Protein AF-I5BVE3-F1 (afdb_monomer_lite)

Organism: NCBI:txid1189611

pLDDT: mean 91.12, std 6.48, range [60.22, 97.44]

Sequence (132 aa):
MTTLECSANSVATVPLISRRSPHTNHPLANNDARDAQVSLSGSVNSRARLESLRVDLDPDRFPRIGVDDLKTALSACRAGGEVSIEATAASAMTEPTTFGAAIFEIGETVRASICAGPPSSGTWRTFKLRSP

Foldseek 3Di:
DWDWDDDPVDIFTQDADLNHDQAFDADPTDPDDPDPVDDRPDDQLRVLLSVLLCVLVPCVVPVDDDPLSVLVSCLDCDPSRGNAAADDPPHDPPDDGDQWDWDWDDDQWIKIWIAGGGRDSPRTDMDTPDHD

Structure (mmCIF, N/CA/C/O backbone):
data_AF-I5BVE3-F1
#
_entry.id   AF-I5BVE3-F1
#
loop_
_atom_site.group_PDB
_atom_site.id
_atom_site.type_symbol
_atom_site.label_atom_id
_atom_site.label_alt_id
_atom_site.label_comp_id
_atom_site.label_asym_id
_atom_site.label_entity_id
_atom_site.label_seq_id
_atom_site.pdbx_PDB_ins_code
_atom_site.Cartn_x
_atom_site.Cartn_y
_atom_site.Cartn_z
_atom_site.occupancy
_atom_site.B_iso_or_equiv
_atom_site.auth_seq_id
_atom_site.auth_comp_id
_atom_site.auth_asym_id
_atom_site.auth_atom_id
_atom_site.pdbx_PDB_model_num
ATOM 1 N N . MET A 1 1 ? -13.492 -10.553 1.354 1.00 70.75 1 MET A N 1
ATOM 2 C CA . MET A 1 1 ? -12.789 -9.457 0.656 1.00 70.75 1 MET A CA 1
ATOM 3 C C . MET A 1 1 ? -11.830 -10.099 -0.325 1.00 70.75 1 MET A C 1
ATOM 5 O O . MET A 1 1 ? -11.237 -11.105 0.043 1.00 70.75 1 MET A O 1
ATOM 9 N N . THR A 1 2 ? -11.725 -9.564 -1.536 1.00 88.94 2 THR A N 1
ATOM 10 C CA . THR A 1 2 ? -10.892 -10.117 -2.612 1.00 88.94 2 THR A CA 1
ATOM 11 C C . THR A 1 2 ? -10.065 -8.981 -3.197 1.00 88.94 2 THR A C 1
ATOM 13 O O . THR A 1 2 ? -10.615 -7.907 -3.433 1.00 88.94 2 THR A O 1
ATOM 16 N N . THR A 1 3 ? -8.774 -9.215 -3.420 1.00 94.94 3 THR A N 1
ATOM 17 C CA . THR A 1 3 ? -7.903 -8.297 -4.162 1.00 94.94 3 THR A CA 1
ATOM 18 C C . THR A 1 3 ? -7.782 -8.800 -5.593 1.00 94.94 3 THR A C 1
ATOM 20 O O . THR A 1 3 ? -7.566 -9.994 -5.809 1.00 94.94 3 THR A O 1
ATOM 23 N N . LEU A 1 4 ? -7.935 -7.902 -6.563 1.00 96.88 4 LEU A N 1
ATOM 24 C CA . LEU A 1 4 ? -7.906 -8.230 -7.985 1.00 96.88 4 LEU A CA 1
ATOM 25 C C . LEU A 1 4 ? -6.782 -7.464 -8.681 1.00 96.88 4 LEU A C 1
ATOM 27 O O . LEU A 1 4 ? -6.610 -6.269 -8.451 1.00 96.88 4 LEU A O 1
ATOM 31 N N . GLU A 1 5 ? -6.061 -8.153 -9.560 1.00 97.44 5 GLU A N 1
ATOM 32 C CA . GLU A 1 5 ? -5.156 -7.560 -10.541 1.00 97.44 5 GLU A CA 1
ATOM 33 C C . GLU A 1 5 ? -5.790 -7.658 -11.924 1.00 97.44 5 GLU A C 1
ATOM 35 O O . GLU A 1 5 ? -6.006 -8.756 -12.445 1.00 97.44 5 GLU A O 1
ATOM 40 N N . CYS A 1 6 ? -6.076 -6.509 -12.526 1.00 95.94 6 CYS A N 1
ATOM 41 C CA . CYS A 1 6 ? -6.727 -6.426 -13.827 1.00 95.94 6 CYS A CA 1
ATOM 42 C C . CYS A 1 6 ? -5.724 -6.015 -14.906 1.00 95.94 6 CYS A C 1
ATOM 44 O O . CYS A 1 6 ? -4.913 -5.112 -14.699 1.00 95.94 6 CYS A O 1
ATOM 46 N N . SER A 1 7 ? -5.831 -6.643 -16.069 1.00 94.00 7 SER A N 1
ATOM 47 C CA . SER A 1 7 ? -5.097 -6.310 -17.285 1.00 94.00 7 SER A CA 1
ATOM 48 C C . SER A 1 7 ? -6.075 -6.133 -18.452 1.00 94.00 7 SER A C 1
ATOM 50 O O . SER A 1 7 ? -7.292 -6.193 -18.268 1.00 94.00 7 SER A O 1
ATOM 52 N N . ALA A 1 8 ? -5.560 -5.903 -19.661 1.00 91.56 8 ALA A N 1
ATOM 53 C CA . ALA A 1 8 ? -6.401 -5.740 -20.845 1.00 91.56 8 ALA A CA 1
ATOM 54 C C . ALA A 1 8 ? -7.226 -7.001 -21.157 1.00 91.56 8 ALA A C 1
ATOM 56 O O . ALA A 1 8 ? -8.387 -6.884 -21.542 1.00 91.56 8 ALA A O 1
ATOM 57 N N . ASN A 1 9 ? -6.641 -8.191 -20.971 1.00 94.38 9 ASN A N 1
ATOM 58 C CA . ASN A 1 9 ? -7.262 -9.456 -21.371 1.00 94.38 9 ASN A CA 1
ATOM 59 C C . ASN A 1 9 ? -7.590 -10.387 -20.200 1.00 94.38 9 ASN A C 1
ATOM 61 O O . ASN A 1 9 ? -8.060 -11.503 -20.423 1.00 94.38 9 ASN A O 1
ATOM 65 N N . SER A 1 10 ? -7.321 -9.986 -18.956 1.00 94.94 10 SER A N 1
ATOM 66 C CA . SER A 1 10 ? -7.497 -10.885 -17.820 1.00 94.94 10 SER A CA 1
ATOM 67 C C . SER A 1 10 ? -7.745 -10.167 -16.498 1.00 94.94 10 SER A C 1
ATOM 69 O O . SER A 1 10 ? -7.413 -8.998 -16.304 1.00 94.94 10 SER A O 1
ATOM 71 N N . VAL A 1 11 ? -8.317 -10.914 -15.559 1.00 96.88 11 VAL A N 1
ATOM 72 C CA . VAL A 1 11 ? -8.421 -10.533 -14.153 1.00 96.88 11 VAL A CA 1
ATOM 73 C C . VAL A 1 11 ? -7.912 -11.710 -13.335 1.00 96.88 11 VAL A C 1
ATOM 75 O O . VAL A 1 11 ? -8.390 -12.832 -13.499 1.00 96.88 11 VAL A O 1
ATOM 78 N N . ALA A 1 12 ? -6.955 -11.458 -12.450 1.00 96.94 12 ALA A N 1
ATOM 79 C CA . ALA A 1 12 ? -6.410 -12.452 -11.537 1.00 96.94 12 ALA A CA 1
ATOM 80 C C . ALA A 1 12 ? -6.756 -12.086 -10.093 1.00 96.94 12 ALA A C 1
ATOM 82 O O . ALA A 1 12 ? -6.790 -10.914 -9.719 1.00 96.94 12 ALA A O 1
ATOM 83 N N . THR A 1 13 ? -7.005 -13.097 -9.264 1.00 97.06 13 THR A N 1
ATOM 84 C CA . THR A 1 13 ? -7.162 -12.900 -7.819 1.00 97.06 13 THR A CA 1
ATOM 85 C C . THR A 1 13 ? -5.799 -12.964 -7.150 1.00 97.06 13 THR A C 1
ATOM 87 O O . THR A 1 13 ? -5.073 -13.940 -7.329 1.00 97.06 13 THR A O 1
ATOM 90 N N . VAL A 1 14 ? -5.474 -11.958 -6.339 1.00 95.81 14 VAL A N 1
ATOM 91 C CA . VAL A 1 14 ? -4.271 -11.980 -5.503 1.00 95.81 14 VAL A CA 1
ATOM 92 C C . VAL A 1 14 ? -4.585 -12.761 -4.222 1.00 95.81 14 VAL A C 1
ATOM 94 O O . VAL A 1 14 ? -5.546 -12.417 -3.522 1.00 95.81 14 VAL A O 1
ATOM 97 N N . PRO A 1 15 ? -3.822 -13.821 -3.900 1.00 91.12 15 PRO A N 1
ATOM 98 C CA . PRO A 1 15 ? -4.061 -14.612 -2.702 1.00 91.12 15 PRO A CA 1
ATOM 99 C C . PRO A 1 15 ? -3.828 -13.781 -1.438 1.00 91.12 15 PRO A C 1
ATOM 101 O O . PRO A 1 15 ? -2.856 -13.034 -1.326 1.00 91.12 15 PRO A O 1
ATOM 104 N N . LEU A 1 16 ? -4.721 -13.944 -0.461 1.00 91.75 16 LEU A N 1
ATOM 105 C CA . LEU A 1 16 ? -4.565 -13.326 0.852 1.00 91.75 16 LEU A CA 1
ATOM 106 C C . LEU A 1 16 ? -3.625 -14.166 1.722 1.00 91.75 16 LEU A C 1
ATOM 108 O O . LEU A 1 16 ? -3.794 -15.379 1.824 1.00 91.75 16 LEU A O 1
ATOM 112 N N . ILE A 1 17 ? -2.722 -13.511 2.445 1.00 88.62 17 ILE A N 1
ATOM 113 C CA . ILE A 1 17 ? -1.896 -14.128 3.488 1.00 88.62 17 ILE A CA 1
ATOM 114 C C . ILE A 1 17 ? -2.494 -13.724 4.831 1.00 88.62 17 ILE A C 1
ATOM 116 O O . ILE A 1 17 ? -2.512 -12.542 5.164 1.00 88.62 17 ILE A O 1
ATOM 120 N N . SER A 1 18 ? -3.054 -14.671 5.587 1.00 89.38 18 SER A N 1
ATOM 121 C CA . SER A 1 18 ? -3.684 -14.386 6.891 1.00 89.38 18 SER A CA 1
ATOM 122 C C . SER A 1 18 ? -4.678 -13.212 6.841 1.00 89.38 18 SER A C 1
ATOM 124 O O . SER A 1 18 ? -4.695 -12.340 7.710 1.00 89.38 18 SER A O 1
ATOM 126 N N . ARG A 1 19 ? -5.514 -13.190 5.788 1.00 90.75 19 ARG A N 1
ATOM 127 C CA . ARG A 1 19 ? -6.494 -12.128 5.465 1.00 90.75 19 ARG A CA 1
ATOM 128 C C . ARG A 1 19 ? -5.893 -10.761 5.086 1.00 90.75 19 ARG A C 1
ATOM 130 O O . ARG A 1 19 ? -6.617 -9.769 5.090 1.00 90.75 19 ARG A O 1
ATOM 137 N N . ARG A 1 20 ? -4.608 -10.697 4.729 1.00 91.88 20 ARG A N 1
ATOM 138 C CA . ARG A 1 20 ? -3.889 -9.487 4.287 1.00 91.88 20 ARG A CA 1
ATOM 139 C C . ARG A 1 20 ? -3.482 -9.618 2.827 1.00 91.88 20 ARG A C 1
ATOM 141 O O . ARG A 1 20 ? -3.245 -10.720 2.347 1.00 91.88 20 ARG A O 1
ATOM 148 N N . SER A 1 21 ? -3.376 -8.489 2.137 1.00 94.31 21 SER A N 1
ATOM 149 C CA . SER A 1 21 ? -2.967 -8.427 0.730 1.00 94.31 21 SER A CA 1
ATOM 150 C C . SER A 1 21 ? -2.091 -7.200 0.473 1.00 94.31 21 SER A C 1
ATOM 152 O O . SER A 1 21 ? -2.541 -6.277 -0.207 1.00 94.31 21 SER A O 1
ATOM 154 N N . PRO A 1 22 ? -0.870 -7.131 1.034 1.00 94.50 22 PRO A N 1
ATOM 155 C CA . PRO A 1 22 ? 0.057 -6.065 0.674 1.00 94.50 22 PRO A CA 1
ATOM 156 C C . PRO A 1 22 ? 0.352 -6.135 -0.831 1.00 94.50 22 PRO A C 1
ATOM 158 O O . PRO A 1 22 ? 0.566 -7.216 -1.380 1.00 94.50 22 PRO A O 1
ATOM 161 N N . HIS A 1 23 ? 0.326 -4.984 -1.500 1.00 96.38 23 HIS A N 1
ATOM 162 C CA . HIS A 1 23 ? 0.492 -4.864 -2.949 1.00 96.38 23 HIS A CA 1
ATOM 163 C C . HIS A 1 23 ? 1.211 -3.553 -3.290 1.00 96.38 23 HIS A C 1
ATOM 165 O O . HIS A 1 23 ? 1.170 -2.608 -2.500 1.00 96.38 23 HIS A O 1
ATOM 171 N N . THR A 1 24 ? 1.902 -3.501 -4.431 1.00 95.75 24 THR A N 1
ATOM 172 C CA . THR A 1 24 ? 2.595 -2.293 -4.910 1.00 95.75 24 THR A CA 1
ATOM 173 C C . THR A 1 24 ? 2.315 -2.023 -6.395 1.00 95.75 24 THR A C 1
ATOM 175 O O . THR A 1 24 ? 1.169 -1.829 -6.776 1.00 95.75 24 THR A O 1
ATOM 178 N N . ASN A 1 25 ? 3.333 -1.914 -7.252 1.00 95.06 25 ASN A N 1
ATOM 179 C CA . ASN A 1 25 ? 3.184 -1.463 -8.641 1.00 95.06 25 ASN A CA 1
ATOM 180 C C . ASN A 1 25 ? 3.584 -2.531 -9.667 1.00 95.06 25 ASN A C 1
ATOM 182 O O . ASN A 1 25 ? 3.813 -2.207 -10.829 1.00 95.06 25 ASN A O 1
ATOM 186 N N . HIS A 1 26 ? 3.684 -3.790 -9.249 1.00 95.31 26 HIS A N 1
ATOM 187 C CA . HIS A 1 26 ? 3.937 -4.922 -10.135 1.00 95.31 26 HIS A CA 1
ATOM 188 C C . HIS A 1 26 ? 2.934 -6.040 -9.858 1.00 95.31 26 HIS A C 1
ATOM 190 O O . HIS A 1 26 ? 2.431 -6.124 -8.732 1.00 95.31 26 HIS A O 1
ATOM 196 N N . PRO A 1 27 ? 2.610 -6.862 -10.868 1.00 96.00 27 PRO A N 1
ATOM 197 C CA . PRO A 1 27 ? 1.695 -7.970 -10.675 1.00 96.00 27 PRO A CA 1
ATOM 198 C C . PRO A 1 27 ? 2.312 -9.051 -9.784 1.00 96.00 27 PRO A C 1
ATOM 200 O O . PRO A 1 27 ? 3.507 -9.341 -9.846 1.00 96.00 27 PRO A O 1
ATOM 203 N N . LEU A 1 28 ? 1.463 -9.654 -8.962 1.00 96.12 28 LEU A N 1
ATOM 204 C CA . LEU A 1 28 ? 1.761 -10.787 -8.094 1.00 96.12 28 LEU A CA 1
ATOM 205 C C . LEU A 1 28 ? 1.067 -12.063 -8.573 1.00 96.12 28 LEU A C 1
ATOM 207 O O . LEU A 1 28 ? 1.522 -13.156 -8.243 1.00 96.12 28 LEU A O 1
ATOM 211 N N . ALA A 1 29 ? -0.039 -11.933 -9.308 1.00 95.62 29 ALA A N 1
ATOM 212 C CA . ALA A 1 29 ? -0.846 -13.054 -9.781 1.00 95.62 29 ALA A CA 1
ATOM 213 C C . ALA A 1 29 ? -1.155 -12.978 -11.283 1.00 95.62 29 ALA A C 1
ATOM 215 O O . ALA A 1 29 ? -1.302 -14.017 -11.929 1.00 95.62 29 ALA A O 1
ATOM 216 N N . ASN A 1 30 ? -1.277 -11.774 -11.844 1.00 94.94 30 ASN A N 1
ATOM 217 C CA . ASN A 1 30 ? -1.599 -11.590 -13.251 1.00 94.94 30 ASN A CA 1
ATOM 218 C C . ASN A 1 30 ? -0.344 -11.683 -14.137 1.00 94.94 30 ASN A C 1
ATOM 220 O O . ASN A 1 30 ? 0.606 -10.926 -13.963 1.00 94.94 30 ASN A O 1
ATOM 224 N N . ASN A 1 31 ? -0.366 -12.587 -15.120 1.00 93.75 31 ASN A N 1
ATOM 225 C CA . ASN A 1 31 ? 0.747 -12.824 -16.043 1.00 93.75 31 ASN A CA 1
ATOM 226 C C . ASN A 1 31 ? 0.470 -12.328 -17.475 1.00 93.75 31 ASN A C 1
ATOM 228 O O . ASN A 1 31 ? 1.180 -12.720 -18.401 1.00 93.75 31 ASN A O 1
ATOM 232 N N . ASP A 1 32 ? -0.562 -11.504 -17.683 1.00 93.81 32 ASP A N 1
ATOM 233 C CA . ASP A 1 32 ? -0.884 -10.920 -18.990 1.00 93.81 32 ASP A CA 1
ATOM 234 C C . ASP A 1 32 ? 0.163 -9.867 -19.378 1.00 93.81 32 ASP A C 1
ATOM 236 O O . ASP A 1 32 ? 0.081 -8.691 -19.017 1.00 93.81 32 ASP A O 1
ATOM 240 N N . ALA A 1 33 ? 1.183 -10.321 -20.102 1.00 90.94 33 ALA A N 1
ATOM 241 C CA . ALA A 1 33 ? 2.185 -9.481 -20.732 1.00 90.94 33 ALA A CA 1
ATOM 242 C C . ALA A 1 33 ? 1.884 -9.332 -22.226 1.00 90.94 33 ALA A C 1
ATOM 244 O O . ALA A 1 33 ? 1.475 -10.280 -22.895 1.00 90.94 33 ALA A O 1
ATOM 245 N N . ARG A 1 34 ? 2.165 -8.143 -22.773 1.00 88.12 34 ARG A N 1
ATOM 246 C CA . ARG A 1 34 ? 2.035 -7.869 -24.215 1.00 88.12 34 ARG A CA 1
ATOM 247 C C . ARG A 1 34 ? 2.890 -8.817 -25.066 1.00 88.12 34 ARG A C 1
ATOM 249 O O . ARG A 1 34 ? 2.480 -9.182 -26.164 1.00 88.12 34 ARG A O 1
ATOM 256 N N . ASP A 1 35 ? 4.066 -9.182 -24.564 1.00 89.69 35 ASP A N 1
ATOM 257 C CA . ASP A 1 35 ? 4.972 -10.168 -25.144 1.00 89.69 35 ASP A CA 1
ATOM 258 C C . ASP A 1 35 ? 5.838 -10.811 -24.044 1.00 89.69 35 ASP A C 1
ATOM 260 O O . ASP A 1 35 ? 5.910 -10.316 -22.918 1.00 89.69 35 ASP A O 1
ATOM 264 N N . ALA A 1 36 ? 6.506 -11.920 -24.373 1.00 87.06 36 ALA A N 1
ATOM 265 C CA . ALA A 1 36 ? 7.312 -12.699 -23.429 1.00 87.06 36 ALA A CA 1
ATOM 266 C C . ALA A 1 36 ? 8.604 -12.003 -22.949 1.00 87.06 36 ALA A C 1
ATOM 268 O O . ALA A 1 36 ? 9.260 -12.515 -22.043 1.00 87.06 36 ALA A O 1
ATOM 269 N N . GLN A 1 37 ? 9.003 -10.877 -23.551 1.00 89.94 37 GLN A N 1
ATOM 270 C CA . GLN A 1 37 ? 10.205 -10.132 -23.162 1.00 89.94 37 GLN A CA 1
ATOM 271 C C . GLN A 1 37 ? 9.908 -9.067 -22.100 1.00 89.94 37 GLN A C 1
ATOM 273 O O . GLN A 1 37 ? 10.821 -8.638 -21.389 1.00 89.94 37 GLN A O 1
ATOM 278 N N . VAL A 1 38 ? 8.647 -8.648 -21.956 1.00 89.06 38 VAL A N 1
ATOM 279 C CA . VAL A 1 38 ? 8.243 -7.711 -20.904 1.00 89.06 38 VAL A CA 1
ATOM 280 C C . VAL A 1 38 ? 8.328 -8.395 -19.542 1.00 89.06 38 VAL A C 1
ATOM 282 O O . VAL A 1 38 ? 7.527 -9.258 -19.188 1.00 89.06 38 VAL A O 1
ATOM 285 N N . SER A 1 39 ? 9.297 -7.967 -18.735 1.00 92.06 39 SER A N 1
ATOM 286 C CA . SER A 1 39 ? 9.427 -8.432 -17.358 1.00 92.06 39 SER A CA 1
ATOM 287 C C . SER A 1 39 ? 8.272 -7.924 -16.494 1.00 92.06 39 SER A C 1
ATOM 289 O O . SER A 1 39 ? 8.134 -6.722 -16.263 1.00 92.06 39 SER A O 1
ATOM 291 N N . LEU A 1 40 ? 7.512 -8.857 -15.923 1.00 94.19 40 LEU A N 1
ATOM 292 C CA . LEU A 1 40 ? 6.452 -8.586 -14.949 1.00 94.19 40 LEU A CA 1
ATOM 293 C C . LEU A 1 40 ? 6.945 -8.559 -13.493 1.00 94.19 40 LEU A C 1
ATOM 295 O O . LEU A 1 40 ? 6.169 -8.307 -12.580 1.00 94.19 40 LEU A O 1
ATOM 299 N N . SER A 1 41 ? 8.244 -8.770 -13.256 1.00 92.44 41 SER A N 1
ATOM 300 C CA . SER A 1 41 ? 8.809 -8.837 -11.896 1.00 92.44 41 SER A CA 1
ATOM 301 C C . SER A 1 41 ? 8.779 -7.508 -11.127 1.00 92.44 41 SER A C 1
ATOM 303 O O . SER A 1 41 ? 9.036 -7.489 -9.925 1.00 92.44 41 SER A O 1
ATOM 305 N N . GLY A 1 42 ? 8.468 -6.394 -11.794 1.00 93.19 42 GLY A N 1
ATOM 306 C CA . GLY A 1 42 ? 8.460 -5.072 -11.182 1.00 93.19 42 GLY A CA 1
ATOM 307 C C . GLY A 1 42 ? 9.842 -4.451 -11.006 1.00 93.19 42 GLY A C 1
ATOM 308 O O . GLY A 1 42 ? 10.883 -5.111 -11.040 1.00 93.19 42 GLY A O 1
ATOM 309 N N . SER A 1 43 ? 9.855 -3.137 -10.779 1.00 92.69 43 SER A N 1
ATOM 310 C CA . SER A 1 43 ? 11.087 -2.426 -10.440 1.00 92.69 43 SER A CA 1
ATOM 311 C C . SER A 1 43 ? 11.652 -2.907 -9.099 1.00 92.69 43 SER A C 1
ATOM 313 O O . SER A 1 43 ? 10.919 -3.396 -8.234 1.00 92.69 43 SER A O 1
ATOM 315 N N . VAL A 1 44 ? 12.964 -2.729 -8.904 1.00 93.44 44 VAL A N 1
ATOM 316 C CA . VAL A 1 44 ? 13.641 -3.020 -7.625 1.00 93.44 44 VAL A CA 1
ATOM 317 C C . VAL A 1 44 ? 12.910 -2.334 -6.465 1.00 93.44 44 VAL A C 1
ATOM 319 O O . VAL A 1 44 ? 12.571 -2.992 -5.485 1.00 93.44 44 VAL A O 1
ATOM 322 N N . ASN A 1 45 ? 12.557 -1.056 -6.628 1.00 92.00 45 ASN A N 1
ATOM 323 C CA . ASN A 1 45 ? 11.861 -0.273 -5.604 1.00 92.00 45 ASN A CA 1
ATOM 324 C C . ASN A 1 45 ? 10.463 -0.824 -5.296 1.00 92.00 45 ASN A C 1
ATOM 326 O O . ASN A 1 45 ? 10.063 -0.881 -4.137 1.00 92.00 45 ASN A O 1
ATOM 330 N N . SER A 1 46 ? 9.711 -1.262 -6.313 1.00 94.44 46 SER A N 1
ATOM 331 C CA . SER A 1 46 ? 8.373 -1.823 -6.096 1.00 94.44 46 SER A CA 1
ATOM 332 C C . SER A 1 46 ? 8.425 -3.137 -5.318 1.00 94.44 46 SER A C 1
ATOM 334 O O . SER A 1 46 ? 7.593 -3.351 -4.434 1.00 94.44 46 SER A O 1
ATOM 336 N N . ARG A 1 47 ? 9.394 -4.006 -5.628 1.00 96.12 47 ARG A N 1
ATOM 337 C CA . ARG A 1 47 ? 9.607 -5.266 -4.903 1.00 96.12 47 ARG A CA 1
ATOM 338 C C . ARG A 1 47 ? 10.042 -5.010 -3.468 1.00 96.12 47 ARG A C 1
ATOM 340 O O . ARG A 1 47 ? 9.481 -5.583 -2.543 1.00 96.12 47 ARG A O 1
ATOM 347 N N . ALA A 1 48 ? 10.983 -4.099 -3.270 1.00 95.44 48 ALA A N 1
ATOM 348 C CA . ALA A 1 48 ? 11.509 -3.840 -1.944 1.00 95.44 48 ALA A CA 1
ATOM 349 C C . ALA A 1 48 ? 10.493 -3.127 -1.028 1.00 95.44 48 ALA A C 1
ATOM 351 O O . ALA A 1 48 ? 10.396 -3.448 0.156 1.00 95.44 48 ALA A O 1
ATOM 352 N N . ARG A 1 49 ? 9.631 -2.256 -1.580 1.00 95.50 49 ARG A N 1
ATOM 353 C CA . ARG A 1 49 ? 8.471 -1.701 -0.859 1.00 95.50 49 ARG A CA 1
ATOM 354 C C . ARG A 1 49 ? 7.453 -2.779 -0.470 1.00 95.50 49 ARG A C 1
ATOM 356 O O . ARG A 1 49 ? 6.854 -2.697 0.598 1.00 95.50 49 ARG A O 1
ATOM 363 N N . LEU A 1 50 ? 7.253 -3.794 -1.311 1.00 96.12 50 LEU A N 1
ATOM 364 C CA . LEU A 1 50 ? 6.375 -4.913 -0.971 1.00 96.12 50 LEU A CA 1
ATOM 365 C C . LEU A 1 50 ? 6.941 -5.730 0.198 1.00 96.12 50 LEU A C 1
ATOM 367 O O . LEU A 1 50 ? 6.204 -6.031 1.132 1.00 96.12 50 LEU A O 1
ATOM 371 N N . GLU A 1 51 ? 8.237 -6.039 0.177 1.00 95.56 51 GLU A N 1
ATOM 372 C CA . GLU A 1 51 ? 8.896 -6.745 1.285 1.00 95.56 51 GLU A CA 1
ATOM 373 C C . GLU A 1 51 ? 8.879 -5.931 2.581 1.00 95.56 51 GLU A C 1
ATOM 375 O O . GLU A 1 51 ? 8.557 -6.454 3.643 1.00 95.56 51 GLU A O 1
ATOM 380 N N . SER A 1 52 ? 9.112 -4.623 2.480 1.00 95.62 52 SER A N 1
ATOM 381 C CA . SER A 1 52 ? 8.928 -3.663 3.568 1.00 95.62 52 SER A CA 1
ATOM 382 C C . SER A 1 52 ? 7.528 -3.805 4.200 1.00 95.62 52 SER A C 1
ATOM 384 O O . SER A 1 52 ? 7.402 -4.114 5.386 1.00 95.62 52 SER A O 1
ATOM 386 N N . LEU A 1 53 ? 6.459 -3.712 3.404 1.00 95.31 53 LEU A N 1
ATOM 387 C CA . LEU A 1 53 ? 5.091 -3.893 3.905 1.00 95.31 53 LEU A CA 1
ATOM 388 C C . LEU A 1 53 ? 4.850 -5.284 4.513 1.00 95.31 53 LEU A C 1
ATOM 390 O O . LEU A 1 53 ? 4.138 -5.391 5.508 1.00 95.31 53 LEU A O 1
ATOM 394 N N . ARG A 1 54 ? 5.427 -6.347 3.940 1.00 94.56 54 ARG A N 1
ATOM 395 C CA . ARG A 1 54 ? 5.297 -7.719 4.462 1.00 94.56 54 ARG A CA 1
ATOM 396 C C . ARG A 1 54 ? 5.931 -7.876 5.839 1.00 94.56 54 ARG A C 1
ATOM 398 O O . ARG A 1 54 ? 5.332 -8.531 6.681 1.00 94.56 54 ARG A O 1
ATOM 405 N N . VAL A 1 55 ? 7.086 -7.256 6.077 1.00 93.00 55 VAL A N 1
ATOM 406 C CA . VAL A 1 55 ? 7.770 -7.298 7.380 1.00 93.00 55 VAL A CA 1
ATOM 407 C C . VAL A 1 55 ? 6.996 -6.524 8.447 1.00 93.00 55 VAL A C 1
ATOM 409 O O . VAL A 1 55 ? 6.866 -6.995 9.577 1.00 93.00 55 VAL A O 1
ATOM 412 N N . ASP A 1 56 ? 6.474 -5.341 8.117 1.00 93.00 56 ASP A N 1
ATOM 413 C CA . ASP A 1 56 ? 5.747 -4.525 9.102 1.00 93.00 56 ASP A CA 1
ATOM 414 C C . ASP A 1 56 ? 4.345 -5.058 9.386 1.00 93.00 56 ASP A C 1
ATOM 416 O O . ASP A 1 56 ? 3.812 -4.846 10.470 1.00 93.00 56 ASP A O 1
ATOM 420 N N . LEU A 1 57 ? 3.752 -5.764 8.423 1.00 93.19 57 LEU A N 1
ATOM 421 C CA . LEU A 1 57 ? 2.417 -6.348 8.528 1.00 93.19 57 LEU A CA 1
ATOM 422 C C . LEU A 1 57 ? 2.471 -7.876 8.605 1.00 93.19 57 LEU A C 1
ATOM 424 O O . LEU A 1 57 ? 1.508 -8.547 8.218 1.00 93.19 57 LEU A O 1
ATOM 428 N N . ASP A 1 58 ? 3.572 -8.423 9.114 1.00 93.38 58 ASP A N 1
ATOM 429 C CA . ASP A 1 58 ? 3.777 -9.859 9.277 1.00 93.38 58 ASP A CA 1
ATOM 430 C C . ASP A 1 58 ? 2.707 -10.444 10.227 1.00 93.38 58 ASP A C 1
ATOM 432 O O . ASP A 1 58 ? 2.556 -9.963 11.359 1.00 93.38 58 ASP A O 1
ATOM 436 N N . PRO A 1 59 ? 1.904 -11.435 9.792 1.00 92.06 59 PRO A N 1
ATOM 437 C CA . PRO A 1 59 ? 0.885 -12.056 10.634 1.00 92.06 59 PRO A CA 1
ATOM 438 C C . PRO A 1 59 ? 1.429 -12.793 11.855 1.00 92.06 59 PRO A C 1
ATOM 440 O O . PRO A 1 59 ? 0.707 -12.857 12.851 1.00 92.06 59 PRO A O 1
ATOM 443 N N . ASP A 1 60 ? 2.664 -13.290 11.814 1.00 91.75 60 ASP A N 1
ATOM 444 C CA . ASP A 1 60 ? 3.256 -14.007 12.944 1.00 91.75 60 ASP A CA 1
ATOM 445 C C . ASP A 1 60 ? 3.680 -13.031 14.049 1.00 91.75 60 ASP A C 1
ATOM 447 O O . ASP A 1 60 ? 3.551 -13.321 15.240 1.00 91.75 60 ASP A O 1
ATOM 451 N N . ARG A 1 61 ? 4.119 -11.828 13.660 1.00 89.75 61 ARG A N 1
ATOM 452 C CA . ARG A 1 61 ? 4.520 -10.760 14.590 1.00 89.75 61 ARG A CA 1
ATOM 453 C C . ARG A 1 61 ? 3.340 -9.928 15.084 1.00 89.75 61 ARG A C 1
ATOM 455 O O . ARG A 1 61 ? 3.311 -9.517 16.242 1.00 89.75 61 ARG A O 1
ATOM 462 N N . PHE A 1 62 ? 2.368 -9.688 14.211 1.00 88.88 62 PHE A N 1
ATOM 463 C CA . PHE A 1 62 ? 1.199 -8.862 14.483 1.00 88.88 62 PHE A CA 1
ATOM 464 C C . PHE A 1 62 ? -0.063 -9.651 14.152 1.00 88.88 62 PHE A C 1
ATOM 466 O O . PHE A 1 62 ? -0.634 -9.420 13.093 1.00 88.88 62 PHE A O 1
ATOM 473 N N . PRO A 1 63 ? -0.557 -10.566 15.003 1.00 86.75 63 PRO A N 1
ATOM 474 C CA . PRO A 1 63 ? -1.739 -11.383 14.693 1.00 86.75 63 PRO A CA 1
ATOM 475 C C . PRO A 1 63 ? -3.015 -10.545 14.512 1.00 86.75 63 PRO A C 1
ATOM 477 O O . PRO A 1 63 ? -3.932 -10.933 13.784 1.00 86.75 63 PRO A O 1
ATOM 480 N N . ARG A 1 64 ? -3.061 -9.357 15.125 1.00 89.94 64 ARG A N 1
ATOM 481 C CA . ARG A 1 64 ? -4.066 -8.315 14.890 1.00 89.94 64 ARG A CA 1
ATOM 482 C C . ARG A 1 64 ? -3.340 -7.027 14.521 1.00 89.94 64 ARG A C 1
ATOM 484 O O . ARG A 1 64 ? -2.353 -6.699 15.165 1.00 89.94 64 ARG A O 1
ATOM 491 N N . ILE A 1 65 ? -3.839 -6.330 13.505 1.00 91.25 65 ILE A N 1
ATOM 492 C CA . ILE A 1 65 ? -3.308 -5.041 13.056 1.00 91.25 65 ILE A CA 1
ATOM 493 C C . ILE A 1 65 ? -4.258 -3.948 13.540 1.00 91.25 65 ILE A C 1
ATOM 495 O O . ILE A 1 65 ? -5.447 -3.977 13.213 1.00 91.25 65 ILE A O 1
ATOM 499 N N . GLY A 1 66 ? -3.733 -3.000 14.310 1.00 92.12 66 GLY A N 1
ATOM 500 C CA . GLY A 1 66 ? -4.407 -1.756 14.650 1.00 92.12 66 GLY A CA 1
ATOM 501 C C . GLY A 1 66 ? -4.106 -0.639 13.648 1.00 92.12 66 GLY A C 1
ATOM 502 O O . GLY A 1 66 ? -3.231 -0.743 12.789 1.00 92.12 66 GLY A O 1
ATOM 503 N N . VAL A 1 67 ? -4.823 0.478 13.781 1.00 93.31 67 VAL A N 1
ATOM 504 C CA . VAL A 1 67 ? -4.596 1.673 12.950 1.00 93.31 67 VAL A CA 1
ATOM 505 C C . VAL A 1 67 ? -3.178 2.213 13.104 1.00 93.31 67 VAL A C 1
ATOM 507 O O . VAL A 1 67 ? -2.581 2.628 12.117 1.00 93.31 67 VAL A O 1
ATOM 510 N N . ASP A 1 68 ? -2.621 2.212 14.313 1.00 92.38 68 ASP A N 1
ATOM 511 C CA . ASP A 1 68 ? -1.289 2.779 14.543 1.00 92.38 68 ASP A CA 1
ATOM 512 C C . ASP A 1 68 ? -0.169 1.903 13.958 1.00 92.38 68 ASP A C 1
ATOM 514 O O . ASP A 1 68 ? 0.834 2.436 13.475 1.00 92.38 68 ASP A O 1
ATOM 518 N N . ASP A 1 69 ? -0.378 0.585 13.867 1.00 93.12 69 ASP A N 1
ATOM 519 C CA . ASP A 1 69 ? 0.514 -0.316 13.128 1.00 93.12 69 ASP A CA 1
ATOM 520 C C . ASP A 1 69 ? 0.498 0.026 11.629 1.00 93.12 69 ASP A C 1
ATOM 522 O O . ASP A 1 69 ? 1.548 0.148 10.999 1.00 93.12 69 ASP A O 1
ATOM 526 N N . LEU A 1 70 ? -0.692 0.274 11.060 1.00 95.00 70 LEU A N 1
ATOM 527 C CA . LEU A 1 70 ? -0.835 0.701 9.662 1.00 95.00 70 LEU A CA 1
ATOM 528 C C . LEU A 1 70 ? -0.193 2.066 9.410 1.00 95.00 70 LEU A C 1
ATOM 530 O O . LEU A 1 70 ? 0.493 2.235 8.406 1.00 95.00 70 LEU A O 1
ATOM 534 N N . LYS A 1 71 ? -0.375 3.040 10.312 1.00 95.25 71 LYS A N 1
ATOM 535 C CA . LYS A 1 71 ? 0.295 4.345 10.207 1.00 95.25 71 LYS A CA 1
ATOM 536 C C . LYS A 1 71 ? 1.810 4.181 10.219 1.00 95.25 71 LYS A C 1
ATOM 538 O O . LYS A 1 71 ? 2.484 4.835 9.428 1.00 95.25 71 LYS A O 1
ATOM 543 N N . THR A 1 72 ? 2.333 3.305 11.076 1.00 92.75 72 THR A N 1
ATOM 544 C CA . THR A 1 72 ? 3.770 3.012 11.164 1.00 92.75 72 THR A CA 1
ATOM 545 C C . THR A 1 72 ? 4.281 2.390 9.867 1.00 92.75 72 THR A C 1
ATOM 547 O O . THR A 1 72 ? 5.224 2.918 9.283 1.00 92.75 72 THR A O 1
ATOM 550 N N . ALA A 1 73 ? 3.612 1.348 9.363 1.00 94.56 73 ALA A N 1
ATOM 551 C CA . ALA A 1 73 ? 3.977 0.691 8.108 1.00 94.56 73 ALA A CA 1
ATOM 552 C C . ALA A 1 73 ? 3.930 1.655 6.908 1.00 94.56 73 ALA A C 1
ATOM 554 O O . ALA A 1 73 ? 4.816 1.650 6.055 1.00 94.56 73 ALA A O 1
ATOM 555 N N . LEU A 1 74 ? 2.916 2.525 6.853 1.00 95.25 74 LEU A N 1
ATOM 556 C CA . LEU A 1 74 ? 2.789 3.532 5.798 1.00 95.25 74 LEU A CA 1
ATOM 557 C C . LEU A 1 74 ? 3.836 4.645 5.911 1.00 95.25 74 LEU A C 1
ATOM 559 O O . LEU A 1 74 ? 4.208 5.205 4.886 1.00 95.25 74 LEU A O 1
ATOM 563 N N . SER A 1 75 ? 4.335 4.930 7.117 1.00 94.12 75 SER A N 1
ATOM 564 C CA . SER A 1 75 ? 5.379 5.934 7.381 1.00 94.12 75 SER A CA 1
ATOM 565 C C . SER A 1 75 ? 6.807 5.384 7.230 1.00 94.12 75 SER A C 1
ATOM 567 O O . SER A 1 75 ? 7.766 6.054 7.603 1.00 94.12 75 SER A O 1
ATOM 569 N N . ALA A 1 76 ? 6.984 4.155 6.732 1.00 92.25 76 ALA A N 1
ATOM 570 C CA . ALA A 1 76 ? 8.302 3.537 6.634 1.00 92.25 76 ALA A CA 1
ATOM 571 C C . ALA A 1 76 ? 9.177 4.221 5.561 1.00 92.25 76 ALA A C 1
ATOM 573 O O . ALA A 1 76 ? 8.896 4.118 4.366 1.00 92.25 76 ALA A O 1
ATOM 574 N N . CYS A 1 77 ? 10.279 4.846 5.992 1.00 88.75 77 CYS A N 1
ATOM 575 C CA . CYS A 1 77 ? 11.273 5.531 5.141 1.00 88.75 77 CYS A CA 1
ATOM 576 C C . CYS A 1 77 ? 12.607 4.763 5.035 1.00 88.75 77 CYS A C 1
ATOM 578 O O . CYS A 1 77 ? 13.669 5.355 4.853 1.00 88.75 77 CYS A O 1
ATOM 580 N N . ARG A 1 78 ? 12.596 3.440 5.241 1.00 85.44 78 ARG A N 1
ATOM 581 C CA . ARG A 1 78 ? 13.822 2.625 5.244 1.00 85.44 78 ARG A CA 1
ATOM 582 C C . ARG A 1 78 ? 14.436 2.525 3.846 1.00 85.44 78 ARG A C 1
ATOM 584 O O . ARG A 1 78 ? 13.724 2.222 2.891 1.00 85.44 78 ARG A O 1
ATOM 591 N N . ALA A 1 79 ? 15.752 2.734 3.775 1.00 83.50 79 ALA A N 1
ATOM 592 C CA . ALA A 1 79 ? 16.518 2.746 2.533 1.00 83.50 79 ALA A CA 1
ATOM 593 C C . ALA A 1 79 ? 16.290 1.472 1.706 1.00 83.50 79 ALA A C 1
ATOM 595 O O . ALA A 1 79 ? 16.480 0.362 2.211 1.00 83.50 79 ALA A O 1
ATOM 596 N N . GLY A 1 80 ? 15.903 1.635 0.441 1.00 82.19 80 GLY A N 1
ATOM 597 C CA . GLY A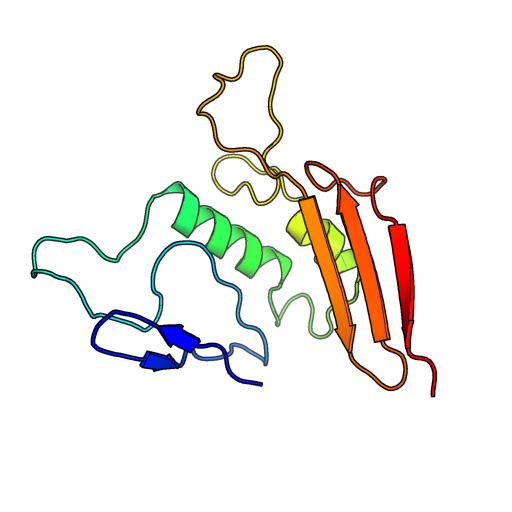 1 80 ? 15.635 0.518 -0.463 1.00 82.19 80 GLY A CA 1
ATOM 598 C C . GLY A 1 80 ? 14.383 -0.270 -0.088 1.00 82.19 80 GLY A C 1
ATOM 599 O O . GLY A 1 80 ? 14.344 -1.471 -0.300 1.00 82.19 80 GLY A O 1
ATOM 600 N N . GLY A 1 81 ? 13.377 0.377 0.491 1.00 88.12 81 GLY A N 1
ATOM 601 C CA . GLY A 1 81 ? 12.119 -0.219 0.946 1.00 88.12 81 GLY A CA 1
ATOM 602 C C . GLY A 1 81 ? 11.087 0.836 1.346 1.00 88.12 81 GLY A C 1
ATOM 603 O O . GLY A 1 81 ? 10.181 0.559 2.134 1.00 88.12 81 GLY A O 1
ATOM 604 N N . GLU A 1 82 ? 11.241 2.053 0.836 1.00 92.75 82 GLU A N 1
ATOM 605 C CA . GLU A 1 82 ? 10.497 3.238 1.226 1.00 92.75 82 GLU A CA 1
ATOM 606 C C . GLU A 1 82 ? 9.031 3.103 0.801 1.00 92.75 82 GLU A C 1
ATOM 608 O O . GLU A 1 82 ? 8.697 2.944 -0.383 1.00 92.75 82 GLU A O 1
ATOM 613 N N . VAL A 1 83 ? 8.145 3.165 1.792 1.00 94.00 83 VAL A N 1
ATOM 614 C CA . VAL A 1 83 ? 6.694 3.266 1.608 1.00 94.00 83 VAL A CA 1
ATOM 615 C C . VAL A 1 83 ? 6.288 4.739 1.608 1.00 94.00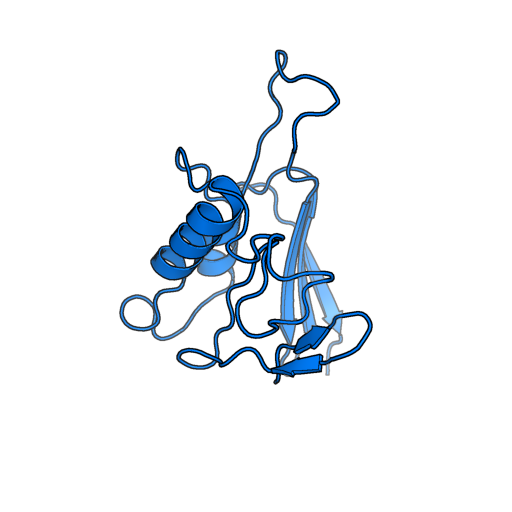 83 VAL A C 1
ATOM 617 O O . VAL A 1 83 ? 5.534 5.175 0.736 1.00 94.00 83 VAL A O 1
ATOM 620 N N . SER A 1 84 ? 6.846 5.513 2.540 1.00 93.81 84 SER A N 1
ATOM 621 C CA . SER A 1 84 ? 6.760 6.971 2.560 1.00 93.81 84 SER A CA 1
ATOM 622 C C . SER A 1 84 ? 7.984 7.553 1.861 1.00 93.81 84 SER A C 1
ATOM 624 O O . SER A 1 84 ? 9.114 7.281 2.263 1.00 93.81 84 SER A O 1
ATOM 626 N N . ILE A 1 85 ? 7.767 8.311 0.785 1.00 91.25 85 ILE A N 1
ATOM 627 C CA . ILE A 1 85 ? 8.838 8.946 0.016 1.00 91.25 85 ILE A CA 1
ATOM 628 C C . ILE A 1 85 ? 8.724 10.457 0.176 1.00 91.25 85 ILE A C 1
ATOM 630 O O . ILE A 1 85 ? 7.812 11.088 -0.367 1.00 91.25 85 ILE A O 1
ATOM 634 N N . GLU A 1 86 ? 9.664 11.031 0.916 1.00 88.75 86 GLU A N 1
ATOM 635 C CA . GLU A 1 86 ? 9.765 12.469 1.140 1.00 88.75 86 GLU A CA 1
ATOM 636 C C . GLU A 1 86 ? 10.566 13.139 0.023 1.00 88.75 86 GLU A C 1
ATOM 638 O O . GLU A 1 86 ? 11.663 12.701 -0.321 1.00 88.75 86 GLU A O 1
ATOM 643 N N . ALA A 1 87 ? 10.021 14.217 -0.542 1.00 84.44 87 ALA A N 1
ATOM 644 C CA . ALA A 1 87 ? 10.781 15.075 -1.438 1.00 84.44 87 ALA A CA 1
ATOM 645 C C . ALA A 1 87 ? 11.757 15.932 -0.622 1.00 84.44 87 ALA A C 1
ATOM 647 O O . ALA A 1 87 ? 11.395 16.495 0.412 1.00 84.44 87 ALA A O 1
ATOM 648 N N . THR A 1 88 ? 12.983 16.075 -1.114 1.00 82.75 88 THR A N 1
ATOM 649 C CA . THR A 1 88 ? 13.970 16.993 -0.533 1.00 82.75 88 THR A CA 1
ATOM 650 C C . THR A 1 88 ? 14.063 18.269 -1.363 1.00 82.75 88 THR A C 1
ATOM 652 O O . THR A 1 88 ? 13.617 18.313 -2.507 1.00 82.75 88 THR A O 1
ATOM 655 N N . ALA A 1 89 ? 14.704 19.312 -0.830 1.00 83.56 89 ALA A N 1
ATOM 656 C CA . ALA A 1 89 ? 14.976 20.531 -1.599 1.00 83.56 89 ALA A CA 1
ATOM 657 C C . ALA A 1 89 ? 15.844 20.282 -2.853 1.00 83.56 89 ALA A C 1
ATOM 659 O O . ALA A 1 89 ? 15.866 21.115 -3.755 1.00 83.56 89 ALA A O 1
ATOM 660 N N . ALA A 1 90 ? 16.555 19.151 -2.906 1.00 87.06 90 ALA A N 1
ATOM 661 C CA . ALA A 1 90 ? 17.369 18.735 -4.043 1.00 87.06 90 ALA A CA 1
ATOM 662 C C . ALA A 1 90 ? 16.630 17.792 -5.011 1.00 87.06 90 ALA A C 1
ATOM 664 O O . ALA A 1 90 ? 17.171 17.479 -6.071 1.00 87.06 90 ALA A O 1
ATOM 665 N N . SER A 1 91 ? 15.424 17.330 -4.664 1.00 85.88 91 SER A N 1
ATOM 666 C CA . SER A 1 91 ? 14.673 16.375 -5.478 1.00 85.88 91 SER A CA 1
ATOM 667 C C . SER A 1 91 ? 14.220 17.001 -6.793 1.00 85.88 91 SER A C 1
ATOM 669 O O . SER A 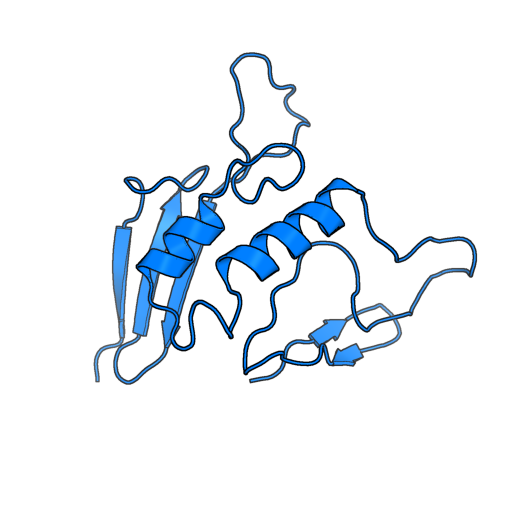1 91 ? 13.641 18.090 -6.820 1.00 85.88 91 SER A O 1
ATOM 671 N N . ALA A 1 92 ? 14.454 16.296 -7.901 1.00 87.44 92 ALA A N 1
ATOM 672 C CA . ALA A 1 92 ? 13.923 16.714 -9.192 1.00 87.44 92 ALA A CA 1
ATOM 673 C C . ALA A 1 92 ? 12.387 16.636 -9.190 1.00 87.44 92 ALA A C 1
ATOM 675 O O . ALA A 1 92 ? 11.799 15.770 -8.548 1.00 87.44 92 ALA A O 1
ATOM 676 N N . MET A 1 93 ? 11.719 17.484 -9.979 1.00 82.94 93 MET A N 1
ATOM 677 C CA . MET A 1 93 ? 10.247 17.490 -10.073 1.00 82.94 93 MET A CA 1
ATOM 678 C C . MET A 1 93 ? 9.643 16.151 -10.528 1.00 82.94 93 MET A C 1
ATOM 680 O O . MET A 1 93 ? 8.459 15.906 -10.320 1.00 82.94 93 MET A O 1
ATOM 684 N N . THR A 1 94 ? 10.436 15.308 -11.188 1.00 85.81 94 THR A N 1
ATOM 685 C CA . THR A 1 94 ? 10.029 13.986 -11.677 1.00 85.81 94 THR A CA 1
ATOM 686 C C . THR A 1 94 ? 10.301 12.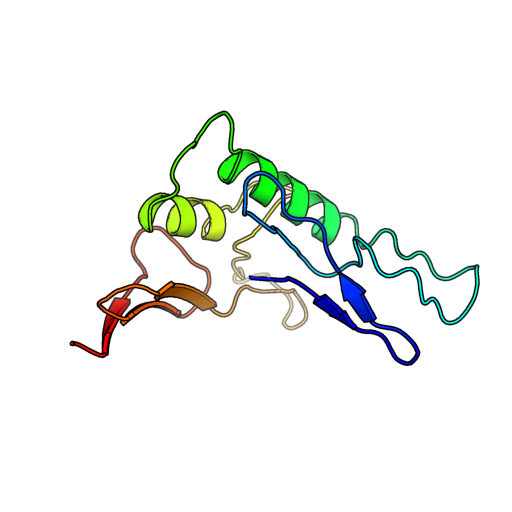865 -10.679 1.00 85.81 94 THR A C 1
ATOM 688 O O . THR A 1 94 ? 9.950 11.718 -10.958 1.00 85.81 94 THR A O 1
ATOM 691 N N . GLU A 1 95 ? 10.964 13.148 -9.555 1.00 86.25 95 GLU A N 1
ATOM 692 C CA . GLU A 1 95 ? 11.184 12.136 -8.529 1.00 86.25 95 GLU A CA 1
ATOM 693 C C . GLU A 1 95 ? 9.855 11.762 -7.860 1.00 86.25 95 GLU A C 1
ATOM 695 O O . GLU A 1 95 ? 9.047 12.639 -7.541 1.00 86.25 95 GLU A O 1
ATOM 700 N N . PRO A 1 96 ? 9.594 10.462 -7.645 1.00 87.12 96 PRO A N 1
ATOM 701 C CA . PRO A 1 96 ? 8.403 10.034 -6.930 1.00 87.12 96 PRO A CA 1
ATOM 702 C C . PRO A 1 96 ? 8.360 10.629 -5.520 1.00 87.12 96 PRO A C 1
ATOM 704 O O . PRO A 1 96 ? 9.358 10.609 -4.809 1.00 87.12 96 PRO A O 1
ATOM 707 N N . THR A 1 97 ? 7.185 11.075 -5.083 1.00 90.94 97 THR A N 1
ATOM 708 C CA . THR A 1 97 ? 6.930 11.458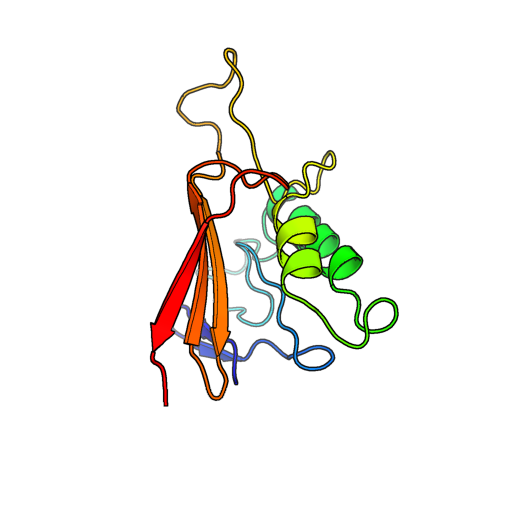 -3.690 1.00 90.94 97 THR A CA 1
ATOM 709 C C . THR A 1 97 ? 5.570 10.935 -3.245 1.00 90.94 97 THR A C 1
ATOM 711 O O . THR A 1 97 ? 4.633 10.833 -4.046 1.00 90.94 97 THR A O 1
ATOM 714 N N . THR A 1 98 ? 5.447 10.578 -1.969 1.00 93.19 98 THR A N 1
ATOM 715 C CA . THR A 1 98 ? 4.163 10.182 -1.394 1.00 93.19 98 THR A CA 1
ATOM 716 C C . THR A 1 98 ? 3.326 11.432 -1.146 1.00 93.19 98 THR A C 1
ATOM 718 O O . THR A 1 98 ? 3.597 12.211 -0.241 1.00 93.19 98 THR A O 1
ATOM 721 N N . PHE A 1 99 ? 2.275 11.630 -1.942 1.00 92.38 99 PHE A N 1
ATOM 722 C CA . PHE A 1 99 ? 1.402 12.804 -1.812 1.00 92.38 99 PHE A CA 1
ATOM 723 C C . PHE A 1 99 ? 0.435 12.721 -0.620 1.00 92.38 99 PHE A C 1
ATOM 725 O O . PHE A 1 99 ? -0.167 13.725 -0.239 1.00 92.38 99 PHE A O 1
ATOM 732 N N . GLY A 1 100 ? 0.232 11.529 -0.061 1.00 94.44 100 GLY A N 1
ATOM 733 C CA . GLY A 1 100 ? -0.725 11.291 1.008 1.00 94.44 100 GLY A CA 1
ATOM 734 C C . GLY A 1 100 ? -0.905 9.813 1.315 1.00 94.44 100 GLY A C 1
ATOM 735 O O . GLY A 1 100 ? -0.447 8.940 0.577 1.00 94.44 100 GLY A O 1
ATOM 736 N N . ALA A 1 101 ? -1.607 9.542 2.409 1.00 96.50 101 ALA A N 1
ATOM 737 C CA . ALA A 1 101 ? -1.989 8.199 2.811 1.00 96.50 101 ALA A CA 1
ATOM 738 C C . ALA A 1 101 ? -3.371 8.205 3.470 1.00 96.50 101 ALA A C 1
ATOM 740 O O . ALA A 1 101 ? -3.787 9.198 4.071 1.00 96.50 101 ALA A O 1
ATOM 741 N N . ALA A 1 102 ? -4.083 7.085 3.363 1.00 96.50 102 ALA A N 1
ATOM 742 C CA . ALA A 1 102 ? -5.395 6.912 3.966 1.00 96.50 102 ALA A CA 1
ATOM 743 C C . ALA A 1 102 ? -5.541 5.509 4.559 1.00 96.50 102 ALA A C 1
ATOM 745 O O . ALA A 1 102 ? -5.109 4.522 3.967 1.00 96.50 102 ALA A O 1
ATOM 746 N N . ILE A 1 103 ? -6.184 5.436 5.720 1.00 96.69 103 ILE A N 1
ATOM 747 C CA . ILE A 1 103 ? -6.570 4.200 6.395 1.00 96.69 103 ILE A CA 1
ATOM 748 C C . ILE A 1 103 ? -8.076 4.255 6.605 1.00 96.69 103 ILE A C 1
ATOM 750 O O . ILE A 1 103 ? -8.586 5.233 7.152 1.00 96.69 103 ILE A O 1
ATOM 754 N N . PHE A 1 104 ? -8.777 3.201 6.193 1.00 95.75 104 PHE A N 1
ATOM 755 C CA . PHE A 1 104 ? -10.216 3.065 6.389 1.00 95.75 104 PHE A CA 1
ATOM 756 C C . PHE A 1 104 ? -10.502 1.920 7.354 1.00 95.75 104 PHE A C 1
ATOM 758 O O . PHE A 1 104 ? -10.169 0.768 7.082 1.00 95.75 104 PHE A O 1
ATOM 765 N N . GLU A 1 105 ? -11.154 2.237 8.467 1.00 94.88 105 GLU A N 1
ATOM 766 C CA . GLU A 1 105 ? -11.696 1.246 9.391 1.00 94.88 105 GLU A CA 1
ATOM 767 C C . GLU A 1 105 ? -13.160 1.008 9.023 1.00 94.88 105 GLU A C 1
ATOM 769 O O . GLU A 1 105 ? -13.988 1.918 9.127 1.00 94.88 105 GLU A O 1
ATOM 774 N N . ILE A 1 106 ? -13.475 -0.205 8.563 1.00 92.31 106 ILE A N 1
ATOM 775 C CA . ILE A 1 106 ? -14.822 -0.589 8.130 1.00 92.31 106 ILE A CA 1
ATOM 776 C C . ILE A 1 106 ? -15.382 -1.601 9.134 1.00 92.31 106 ILE A C 1
ATOM 778 O O . ILE A 1 106 ? -15.029 -2.778 9.107 1.00 92.31 106 ILE A O 1
ATOM 782 N N . GLY A 1 107 ? -16.256 -1.130 10.022 1.00 89.38 107 GLY A N 1
ATOM 783 C CA . GLY A 1 107 ? -17.001 -1.946 10.982 1.00 89.38 107 GLY A CA 1
ATOM 784 C C . GLY A 1 107 ? -18.389 -1.354 11.227 1.00 89.38 107 GLY A C 1
ATOM 785 O O . GLY A 1 107 ? -18.987 -0.786 10.316 1.00 89.38 107 GLY A O 1
ATOM 786 N N . GLU A 1 108 ? -18.892 -1.437 12.462 1.00 88.81 108 GLU A N 1
ATOM 787 C CA . GLU A 1 108 ? -20.155 -0.782 12.859 1.00 88.81 108 GLU A CA 1
ATOM 788 C C . GLU A 1 108 ? -20.112 0.740 12.658 1.00 88.81 108 GLU A C 1
ATOM 790 O O . GLU A 1 108 ? -21.091 1.372 12.274 1.00 88.81 108 GLU A O 1
ATOM 795 N N . THR A 1 109 ? -18.944 1.332 12.900 1.00 90.94 109 THR A N 1
ATOM 796 C CA . THR A 1 109 ? -18.622 2.713 12.544 1.00 90.94 109 THR A CA 1
ATOM 797 C C . THR A 1 109 ? -17.618 2.694 11.400 1.00 90.94 109 THR A C 1
ATOM 799 O O . THR A 1 109 ? -16.678 1.901 11.422 1.00 90.94 109 THR A O 1
ATOM 802 N N . VAL A 1 110 ? -17.776 3.608 10.440 1.00 94.69 110 VAL A N 1
ATOM 803 C CA . VAL A 1 110 ? -16.762 3.840 9.403 1.00 94.69 110 VAL A CA 1
ATOM 804 C C . VAL A 1 110 ? -15.906 5.033 9.805 1.00 94.69 110 VAL A C 1
ATOM 806 O O . VAL A 1 110 ? -16.433 6.130 10.031 1.00 94.69 110 VAL A O 1
ATOM 809 N N . ARG A 1 111 ? -14.589 4.831 9.882 1.00 96.69 111 ARG A N 1
ATOM 810 C CA . ARG A 1 111 ? -13.609 5.893 10.148 1.00 96.69 111 ARG A CA 1
ATOM 811 C C . ARG A 1 111 ? -12.583 5.964 9.029 1.00 96.69 111 ARG A C 1
ATOM 813 O O . ARG A 1 111 ? -12.246 4.949 8.427 1.00 96.69 111 ARG A O 1
ATOM 820 N N . ALA A 1 112 ? -12.087 7.167 8.777 1.00 96.88 112 ALA A N 1
ATOM 821 C CA . ALA A 1 112 ? -10.967 7.402 7.882 1.00 96.88 112 ALA A CA 1
ATOM 822 C C . ALA A 1 112 ? -9.883 8.187 8.616 1.00 96.88 112 ALA A C 1
ATOM 824 O O . ALA A 1 112 ? -10.157 9.272 9.125 1.00 96.88 112 ALA A O 1
ATOM 825 N N . SER A 1 113 ? -8.661 7.667 8.650 1.00 96.81 113 SER A N 1
ATOM 826 C CA . SER A 1 113 ? -7.471 8.427 9.030 1.00 96.81 113 SER A CA 1
ATOM 827 C C . SER A 1 113 ? -6.732 8.833 7.762 1.00 96.81 113 SER A C 1
ATOM 829 O O . SER A 1 113 ? -6.375 7.973 6.964 1.00 96.81 113 SER A O 1
ATOM 831 N N . ILE A 1 114 ? -6.514 10.131 7.565 1.00 96.62 114 ILE A N 1
ATOM 832 C CA . ILE A 1 114 ? -5.923 10.699 6.349 1.00 96.62 114 ILE A CA 1
ATOM 833 C C . ILE A 1 114 ? -4.685 11.515 6.720 1.00 96.62 114 ILE A C 1
ATOM 835 O O . ILE A 1 114 ? -4.723 12.307 7.663 1.00 96.62 114 ILE A O 1
ATOM 839 N N . CYS A 1 115 ? -3.616 11.345 5.950 1.00 95.38 115 CYS A N 1
ATOM 840 C CA . CYS A 1 115 ? -2.428 12.186 5.952 1.00 95.38 115 CYS A CA 1
ATOM 841 C C . CYS A 1 115 ? -2.282 12.860 4.582 1.00 95.38 115 CYS A C 1
ATOM 843 O O . CYS A 1 115 ? -2.335 12.183 3.554 1.00 95.38 115 CYS A O 1
ATOM 845 N N . ALA A 1 116 ? -2.086 14.179 4.575 1.00 91.88 116 ALA A N 1
ATOM 846 C CA . ALA A 1 116 ? -1.690 14.928 3.386 1.00 91.88 116 ALA A CA 1
ATOM 847 C C . ALA A 1 116 ? -0.165 15.099 3.386 1.00 91.88 116 ALA A C 1
ATOM 849 O O . ALA A 1 116 ? 0.401 15.536 4.387 1.00 91.88 116 ALA A O 1
ATOM 850 N N . GLY A 1 117 ? 0.481 14.763 2.273 1.00 89.62 117 GLY A N 1
ATOM 851 C CA . GLY A 1 117 ? 1.932 14.629 2.174 1.00 89.62 117 GLY A CA 1
ATOM 852 C C . GLY A 1 117 ? 2.448 13.269 2.663 1.00 89.62 117 GLY A C 1
ATOM 853 O O . GLY A 1 117 ? 1.650 12.398 3.041 1.00 89.62 117 GLY A O 1
ATOM 854 N N . PRO A 1 118 ? 3.777 13.077 2.655 1.00 90.62 118 PRO A N 1
ATOM 855 C CA . PRO A 1 118 ? 4.399 11.842 3.104 1.00 90.62 118 PRO A CA 1
ATOM 856 C C . PRO A 1 118 ? 3.979 11.531 4.549 1.00 90.62 118 PRO A C 1
ATOM 858 O O . PRO A 1 118 ? 4.110 12.392 5.426 1.00 90.62 118 PRO A O 1
ATOM 861 N N . PRO A 1 119 ? 3.406 10.346 4.817 1.00 89.50 119 PRO A N 1
ATOM 862 C CA . PRO A 1 119 ? 2.984 9.987 6.159 1.00 89.50 119 PRO A CA 1
ATOM 863 C C . PRO A 1 119 ? 4.167 9.959 7.125 1.00 89.50 119 PRO A C 1
ATOM 865 O O . PRO A 1 119 ? 5.208 9.362 6.852 1.00 89.50 119 PRO A O 1
ATOM 868 N N . SER A 1 120 ? 3.951 10.591 8.275 1.00 82.56 120 SER A N 1
ATOM 869 C CA . SER A 1 120 ? 4.753 10.460 9.485 1.00 82.56 120 SER A CA 1
ATOM 870 C C . SER A 1 120 ? 3.807 10.217 10.665 1.00 82.56 120 SER A C 1
ATOM 872 O O . SER A 1 120 ? 2.582 10.316 10.537 1.00 82.56 120 SER A O 1
ATOM 874 N N . SER A 1 121 ? 4.333 9.888 11.843 1.00 62.94 121 SER A N 1
ATOM 875 C CA . SER A 1 121 ? 3.500 9.562 13.009 1.00 62.94 121 SER A CA 1
ATOM 876 C C . SER A 1 121 ? 2.577 10.710 13.461 1.00 62.94 121 SER A C 1
ATOM 878 O O . SER A 1 121 ? 1.537 10.447 14.064 1.00 62.94 121 SER A O 1
ATOM 880 N N . GLY A 1 122 ? 2.902 11.969 13.137 1.00 64.69 122 GLY A N 1
ATOM 881 C CA . GLY A 1 122 ? 2.190 13.161 13.618 1.00 64.69 122 GLY A CA 1
ATOM 882 C C . GLY A 1 122 ? 1.194 13.809 12.648 1.00 64.69 122 GLY A C 1
ATOM 883 O O . GLY A 1 122 ? 0.517 14.760 13.032 1.00 64.69 122 GLY A O 1
ATOM 884 N N . THR A 1 123 ? 1.083 13.346 11.402 1.00 82.88 123 THR A N 1
ATOM 885 C CA . THR A 1 123 ? 0.387 14.089 10.326 1.00 82.88 123 THR A CA 1
ATOM 886 C C . THR A 1 123 ? -1.038 13.611 10.027 1.00 82.88 123 THR A C 1
ATOM 888 O O . THR A 1 123 ? -1.679 14.079 9.084 1.00 82.88 123 THR A O 1
ATOM 891 N N . TRP A 1 124 ? -1.572 12.701 10.843 1.00 94.31 124 TRP A N 1
ATOM 892 C CA . TRP A 1 124 ? -2.861 12.053 10.602 1.00 94.31 124 TRP A CA 1
ATOM 893 C C . TRP A 1 124 ? -4.040 12.823 11.198 1.00 94.31 124 TRP A C 1
ATOM 895 O O . TRP A 1 124 ? -4.043 13.191 12.371 1.00 94.31 124 TRP A O 1
ATOM 905 N N . ARG A 1 125 ? -5.105 12.978 10.409 1.00 94.75 125 ARG A N 1
ATOM 906 C CA . ARG A 1 125 ? -6.421 13.443 10.867 1.00 94.75 125 ARG A CA 1
ATOM 907 C C . ARG A 1 125 ? -7.441 12.327 10.735 1.00 94.75 125 ARG A C 1
ATOM 909 O O . ARG A 1 125 ? -7.514 11.692 9.687 1.00 94.75 125 ARG A O 1
ATOM 916 N N . THR A 1 126 ? -8.243 12.111 11.774 1.00 95.19 126 THR A N 1
ATOM 917 C CA . THR A 1 126 ? -9.271 11.063 11.784 1.00 95.19 126 THR A CA 1
ATOM 918 C C . T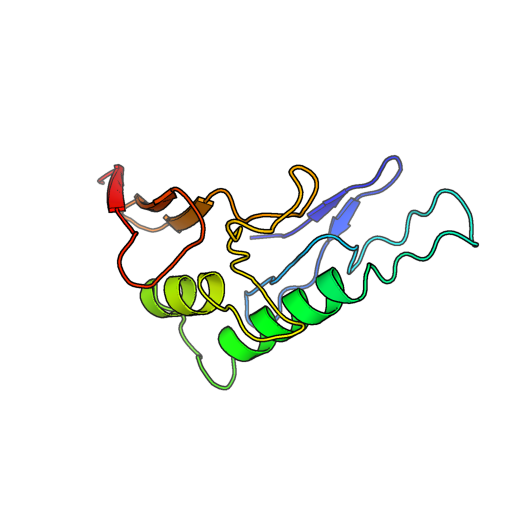HR A 1 126 ? -10.666 11.660 11.678 1.00 95.19 126 THR A C 1
ATOM 920 O O . THR A 1 126 ? -11.022 12.576 12.415 1.00 95.19 126 THR A O 1
ATOM 923 N N . PHE A 1 127 ? -11.467 11.091 10.785 1.00 94.75 127 PHE A N 1
ATOM 924 C CA . PHE A 1 127 ? -12.840 11.477 10.503 1.00 94.75 127 PHE A CA 1
ATOM 925 C C . PHE A 1 127 ? -13.767 10.295 10.764 1.00 94.75 127 PHE A C 1
ATOM 927 O O . PHE A 1 127 ? -13.476 9.162 10.375 1.00 94.75 127 PHE A O 1
ATOM 934 N N . LYS A 1 128 ? -14.915 10.559 11.388 1.00 94.81 128 LYS A N 1
ATOM 935 C CA . LYS A 1 128 ? -16.017 9.598 11.465 1.00 94.81 128 LYS A CA 1
ATOM 936 C C . LYS A 1 128 ? -16.915 9.824 10.250 1.00 94.81 128 LYS A C 1
ATOM 938 O O . LYS A 1 128 ? -17.508 10.889 10.134 1.00 94.81 128 LYS A O 1
ATOM 943 N N . LEU A 1 129 ? -16.986 8.849 9.346 1.00 90.44 129 LEU A N 1
ATOM 944 C CA . LEU A 1 129 ? -17.719 8.978 8.079 1.00 90.44 129 LEU A CA 1
ATOM 945 C C . LEU A 1 129 ? -19.165 8.487 8.182 1.00 90.44 129 LEU A C 1
ATOM 947 O O . LEU A 1 129 ? -20.050 9.021 7.524 1.00 90.44 129 LEU A O 1
ATOM 951 N N . ARG A 1 130 ? -19.413 7.473 9.016 1.00 84.31 130 ARG A N 1
ATOM 952 C CA . ARG A 1 130 ? -20.753 6.937 9.278 1.00 84.31 130 ARG A CA 1
ATOM 953 C C . ARG A 1 130 ? -20.850 6.450 10.718 1.00 84.31 130 ARG A C 1
ATOM 955 O O . ARG A 1 130 ? -19.929 5.795 11.206 1.00 84.31 130 ARG A O 1
ATOM 962 N N . SER A 1 131 ? -21.967 6.765 11.368 1.00 64.69 131 SER A N 1
ATOM 963 C CA . SER A 1 131 ? -22.396 6.158 12.635 1.00 64.69 131 SER A CA 1
ATOM 964 C C . SER A 1 131 ? -23.531 5.163 12.355 1.00 64.69 131 SER A C 1
ATOM 966 O O . SER A 1 131 ? -24.185 5.323 11.319 1.00 64.69 131 SER A O 1
ATOM 968 N N . PRO A 1 132 ? -23.750 4.156 13.218 1.00 60.22 132 PRO A N 1
ATOM 969 C CA . PRO A 1 132 ? -25.001 3.401 13.214 1.00 60.22 132 PRO A CA 1
ATOM 970 C C . PRO A 1 132 ? -26.217 4.326 13.342 1.00 60.22 132 PRO A C 1
ATOM 972 O O . PRO A 1 132 ? -26.072 5.408 13.962 1.00 60.22 132 PRO A O 1
#

Secondary structure (DSSP, 8-state):
--EEEE-SS-EEEEPPBTTB----SS-SS----SSTTS--S--HHHHHHHHHHHHHT-TTT-SS--HHHHHHHHT---TT--SS-PPPTT--TTS----EEEEEEESSSEEEEEEESS--TT-EEEEEEE--

Radius of gyration: 16.65 Å; chains: 1; bounding box: 42×35×40 Å